Protein AF-A0A920MX08-F1 (afdb_monomer_lite)

Radius of gyration: 14.58 Å; chains: 1; bounding box: 38×17×41 Å

Sequence (100 aa):
MGDPTGRNHAAFPFLSQSTGQFYVVGGDEIFPWGVMATQGKPSNPRGGFHFLNFTDPDNPKEDAIYQVPEAALIIYGYRRHTYCWLLSRGLRIVIFPGNY

Foldseek 3Di:
DDDPVPAFQDWDWFQAPVVRWIWIKTKGKAQPPDDCVVVVDDTQIKIKIWTWTCSPVVDIDTPDMGIGSFGWHDWDDDAQFIFTAGPPPGGDGDGDGGHD

Secondary structure (DSSP, 8-state):
---TTS-EEEEEEEE-TTT--EEEEEEEEE-TT--GGGGTS----EEEEEEEE-SSTTS-EEEEEEEESS-EEEEEEETTEEEEEETTTEEE--------

Structure (mmCIF, N/CA/C/O backbone):
data_AF-A0A920MX08-F1
#
_entry.id   AF-A0A920MX08-F1
#
loop_
_atom_site.group_PDB
_atom_site.id
_atom_site.type_symbol
_atom_site.label_atom_id
_atom_site.label_alt_id
_atom_site.label_comp_id
_atom_site.label_asym_id
_atom_site.label_entity_id
_atom_site.label_seq_id
_atom_site.pdbx_PDB_ins_code
_atom_site.Cartn_x
_atom_site.Cartn_y
_atom_site.Cartn_z
_atom_site.occupancy
_atom_site.B_iso_or_equiv
_atom_site.auth_seq_id
_atom_site.auth_comp_id
_atom_site.auth_asym_id
_atom_site.auth_atom_id
_atom_site.pdbx_PDB_model_num
ATOM 1 N N . MET A 1 1 ? -13.102 -3.578 -3.183 1.00 58.19 1 MET A N 1
ATOM 2 C CA . MET A 1 1 ? -12.182 -2.625 -3.842 1.00 58.19 1 MET A CA 1
ATOM 3 C C . MET A 1 1 ? -10.835 -3.304 -4.023 1.00 58.19 1 MET A C 1
ATOM 5 O O . MET A 1 1 ? -10.386 -3.955 -3.089 1.00 58.19 1 MET A O 1
ATOM 9 N N . GLY A 1 2 ? -10.261 -3.246 -5.225 1.00 64.00 2 GLY A N 1
ATOM 10 C CA . GLY A 1 2 ? -8.886 -3.682 -5.491 1.00 64.00 2 GLY A CA 1
ATOM 11 C C . GLY A 1 2 ? -7.938 -2.484 -5.468 1.00 64.00 2 GLY A C 1
ATOM 12 O O . GLY A 1 2 ? -8.401 -1.347 -5.405 1.00 64.00 2 GLY A O 1
ATOM 13 N N . ASP A 1 3 ? -6.633 -2.735 -5.528 1.00 66.50 3 ASP A N 1
ATOM 14 C CA . ASP A 1 3 ? -5.647 -1.684 -5.794 1.00 66.50 3 ASP A CA 1
ATOM 15 C C . ASP A 1 3 ? -6.056 -0.889 -7.061 1.00 66.50 3 ASP A C 1
ATOM 17 O O . ASP A 1 3 ? -6.210 -1.508 -8.121 1.00 66.50 3 ASP A O 1
ATOM 21 N N . PRO A 1 4 ? -6.236 0.449 -6.977 1.00 69.56 4 PRO A N 1
ATOM 22 C CA . PRO A 1 4 ? -6.676 1.276 -8.105 1.00 69.56 4 PRO A CA 1
ATOM 23 C C . PRO A 1 4 ? -5.756 1.229 -9.333 1.00 69.56 4 PRO A C 1
ATOM 25 O O . PRO A 1 4 ? -6.195 1.490 -10.452 1.00 69.56 4 PRO A O 1
ATOM 28 N N . THR A 1 5 ? -4.479 0.913 -9.135 1.00 72.62 5 THR A N 1
ATOM 29 C CA . THR A 1 5 ? -3.454 0.849 -10.180 1.00 72.62 5 THR A CA 1
ATOM 30 C C . THR A 1 5 ? -3.249 -0.558 -10.744 1.00 72.62 5 THR A C 1
ATOM 32 O O . THR A 1 5 ? -2.740 -0.686 -11.860 1.00 72.62 5 THR A O 1
ATOM 35 N N . GLY A 1 6 ? -3.672 -1.596 -10.013 1.00 74.75 6 GLY A N 1
ATOM 36 C CA . GLY A 1 6 ? -3.557 -3.012 -10.382 1.00 74.75 6 GLY A CA 1
ATOM 37 C C . GLY A 1 6 ? -2.124 -3.563 -10.409 1.00 74.75 6 GLY A C 1
ATOM 38 O O . GLY A 1 6 ? -1.854 -4.522 -11.129 1.00 74.75 6 GLY A O 1
ATOM 39 N N . ARG A 1 7 ? -1.199 -2.937 -9.686 1.00 74.94 7 ARG A N 1
ATOM 40 C CA . ARG A 1 7 ? 0.251 -3.187 -9.688 1.00 74.94 7 ARG A CA 1
ATOM 41 C C . ARG A 1 7 ? 0.809 -3.517 -8.299 1.00 74.94 7 ARG A C 1
ATOM 43 O O . ARG A 1 7 ? 2.017 -3.630 -8.113 1.00 74.94 7 ARG A O 1
ATOM 50 N N . ASN A 1 8 ? -0.074 -3.705 -7.326 1.00 74.06 8 ASN A N 1
ATOM 51 C CA . ASN A 1 8 ? 0.277 -4.034 -5.960 1.00 74.06 8 ASN A CA 1
ATOM 52 C C . ASN A 1 8 ? 0.965 -5.408 -5.864 1.00 74.06 8 ASN A C 1
ATOM 54 O O . ASN A 1 8 ? 0.422 -6.425 -6.299 1.00 74.06 8 ASN A O 1
ATOM 58 N N . HIS A 1 9 ? 2.146 -5.434 -5.248 1.00 70.69 9 HIS A N 1
ATOM 59 C CA . HIS A 1 9 ? 2.925 -6.643 -4.973 1.00 70.69 9 HIS A CA 1
ATOM 60 C C . HIS A 1 9 ? 2.727 -7.206 -3.558 1.00 70.69 9 HIS A C 1
ATOM 62 O O . HIS A 1 9 ? 2.939 -8.399 -3.342 1.00 70.69 9 HIS A O 1
ATOM 68 N N . ALA A 1 10 ? 2.344 -6.380 -2.583 1.00 73.81 10 ALA A N 1
ATOM 69 C CA . ALA A 1 10 ? 2.132 -6.796 -1.201 1.00 73.81 10 ALA A CA 1
ATOM 70 C C . ALA A 1 10 ? 1.188 -5.840 -0.465 1.00 73.81 10 ALA A C 1
ATOM 72 O O . ALA A 1 10 ? 1.320 -4.622 -0.562 1.00 73.81 10 ALA A O 1
ATOM 73 N N . ALA A 1 11 ? 0.289 -6.390 0.351 1.00 79.94 11 ALA A N 1
ATOM 74 C CA . ALA A 1 11 ? -0.601 -5.609 1.200 1.00 79.94 11 ALA A CA 1
ATOM 75 C C . ALA A 1 11 ? -0.493 -6.040 2.665 1.00 79.94 11 ALA A C 1
ATOM 77 O O . ALA A 1 11 ? -0.298 -7.221 2.954 1.00 79.94 11 ALA A O 1
ATOM 78 N N . PHE A 1 12 ? -0.654 -5.097 3.592 1.00 80.81 12 PHE A N 1
ATOM 79 C CA . PHE A 1 12 ? -0.674 -5.382 5.027 1.00 80.81 12 PHE A CA 1
ATOM 80 C C . PHE A 1 12 ? -1.743 -4.552 5.755 1.00 80.81 12 PHE A C 1
ATOM 82 O O . PHE A 1 12 ? -2.017 -3.414 5.364 1.00 80.81 12 PHE A O 1
ATOM 89 N N . PRO A 1 13 ? -2.362 -5.105 6.813 1.00 83.62 13 PRO A N 1
ATOM 90 C CA . PRO A 1 13 ? -3.322 -4.375 7.631 1.00 83.62 13 PRO A CA 1
ATOM 91 C C . PRO A 1 13 ? -2.623 -3.366 8.557 1.00 83.62 13 PRO A C 1
ATOM 93 O O . PRO A 1 13 ? -1.556 -3.643 9.110 1.00 83.62 13 PRO A O 1
ATOM 96 N N . PHE A 1 14 ? -3.256 -2.213 8.772 1.00 81.06 14 PHE A N 1
ATOM 97 C CA . PHE A 1 14 ? -2.784 -1.136 9.642 1.00 81.06 14 PHE A CA 1
ATOM 98 C C . PHE A 1 14 ? -3.957 -0.463 10.367 1.00 81.06 14 PHE A C 1
ATOM 100 O O . PHE A 1 14 ? -4.860 0.064 9.730 1.00 81.06 14 PHE A O 1
ATOM 107 N N . LEU A 1 15 ? -3.938 -0.426 11.701 1.00 82.94 15 LEU A N 1
ATOM 108 C CA . LEU A 1 15 ? -4.905 0.330 12.504 1.00 82.94 15 LEU A CA 1
ATOM 109 C C . LEU A 1 15 ? -4.257 1.627 13.013 1.00 82.94 15 LEU A C 1
ATOM 111 O O . LEU A 1 15 ? -3.294 1.594 13.786 1.00 82.94 15 LEU A O 1
ATOM 115 N N . SER A 1 16 ? -4.792 2.774 12.592 1.00 80.06 16 SER A N 1
ATOM 116 C CA . SER A 1 16 ? -4.348 4.096 13.037 1.00 80.06 16 SER A CA 1
ATOM 117 C C . SER A 1 16 ? -4.852 4.378 14.452 1.00 80.06 16 SER A C 1
ATOM 119 O O . SER A 1 16 ? -6.051 4.506 14.670 1.00 80.06 16 SER A O 1
ATOM 121 N N . GLN A 1 17 ? -3.953 4.541 15.425 1.00 74.94 17 GLN A N 1
ATOM 122 C CA . GLN A 1 17 ? -4.360 4.788 16.818 1.00 74.94 17 GLN A CA 1
ATOM 123 C C . GLN A 1 17 ? -4.885 6.207 17.063 1.00 74.94 17 GLN A C 1
ATOM 125 O O . GLN A 1 17 ? -5.755 6.402 17.904 1.00 74.94 17 GLN A O 1
ATOM 130 N N . SER A 1 18 ? -4.369 7.203 16.340 1.00 79.50 18 SER A N 1
ATOM 131 C CA . SER A 1 18 ? -4.792 8.598 16.510 1.00 79.50 18 SER A CA 1
ATOM 132 C C . SER A 1 18 ? -6.194 8.860 15.968 1.00 79.50 18 SER A C 1
ATOM 134 O O . SER A 1 18 ? -6.847 9.800 16.410 1.00 79.50 18 SER A O 1
ATOM 136 N N . THR A 1 19 ? -6.645 8.045 15.009 1.00 84.44 19 THR A N 1
ATOM 137 C CA . THR A 1 19 ? -7.930 8.239 14.324 1.00 84.44 19 THR A CA 1
ATOM 138 C C . THR A 1 19 ? -8.899 7.066 14.471 1.00 84.44 19 THR A C 1
ATOM 140 O O . THR A 1 19 ? -10.069 7.216 14.145 1.00 84.44 19 THR A O 1
ATOM 143 N N . GLY A 1 20 ? -8.438 5.902 14.939 1.00 86.25 20 GLY A N 1
ATOM 144 C CA . GLY A 1 20 ? -9.225 4.666 15.007 1.00 86.25 20 GLY A CA 1
ATOM 145 C C . GLY A 1 20 ? -9.488 4.004 13.650 1.00 86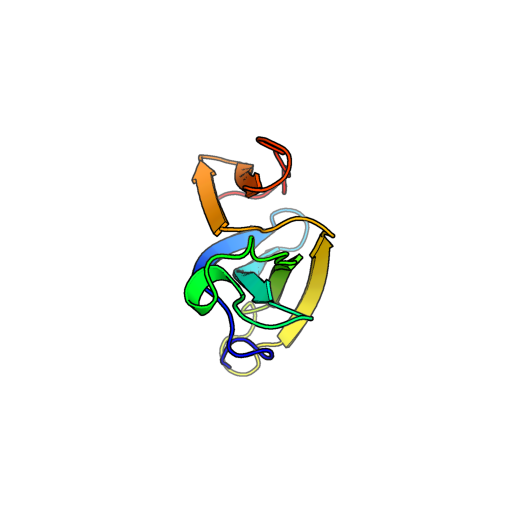.25 20 GLY A C 1
ATOM 146 O O . GLY A 1 20 ? -10.201 3.008 13.590 1.00 86.25 20 GLY A O 1
ATOM 147 N N . GLN A 1 21 ? -8.934 4.543 12.561 1.00 89.19 21 GLN A N 1
ATOM 148 C CA . GLN A 1 21 ? -9.222 4.078 11.208 1.00 89.19 21 GLN A CA 1
ATOM 149 C C . GLN A 1 21 ? -8.406 2.837 10.846 1.00 89.19 21 GLN A C 1
ATOM 151 O O . GLN A 1 21 ? -7.196 2.780 11.088 1.00 89.19 21 GLN A O 1
ATOM 156 N N . PHE A 1 22 ? -9.071 1.857 10.240 1.00 89.88 22 PHE A N 1
ATOM 157 C CA . PHE A 1 22 ? -8.442 0.652 9.721 1.00 89.88 22 PHE A CA 1
ATOM 158 C C . PHE A 1 22 ? -8.061 0.847 8.256 1.00 89.88 22 PHE A C 1
ATOM 160 O O . PHE A 1 22 ? -8.860 1.323 7.454 1.00 89.88 22 PHE A O 1
ATOM 167 N N . TYR A 1 23 ? -6.843 0.456 7.907 1.00 88.56 23 TYR A N 1
ATOM 168 C CA . TYR A 1 23 ? -6.285 0.565 6.573 1.00 88.56 23 TYR A CA 1
ATOM 169 C C . TYR A 1 23 ? -5.733 -0.773 6.093 1.00 88.56 23 TYR A C 1
ATOM 171 O O . TYR A 1 23 ? -5.184 -1.561 6.863 1.00 88.56 23 TYR A O 1
ATOM 179 N N . VAL A 1 24 ? -5.801 -0.978 4.785 1.00 87.62 24 VAL A N 1
ATOM 180 C CA . VAL A 1 24 ? -4.975 -1.932 4.055 1.00 87.62 24 VAL A CA 1
ATOM 181 C C . VAL A 1 24 ? -3.979 -1.113 3.251 1.00 87.62 24 VAL A C 1
ATOM 183 O O . VAL A 1 24 ? -4.365 -0.331 2.383 1.00 87.62 24 VAL A O 1
ATOM 186 N N . VAL A 1 25 ? -2.696 -1.266 3.554 1.00 84.06 25 VAL A N 1
ATOM 187 C CA . VAL A 1 25 ? -1.642 -0.526 2.864 1.00 84.06 25 VAL A CA 1
ATOM 188 C C . VAL A 1 25 ? -1.019 -1.427 1.808 1.00 84.06 25 VAL A C 1
ATOM 190 O O . VAL A 1 25 ? -0.505 -2.496 2.134 1.00 84.06 25 VAL A O 1
ATOM 193 N N . GLY A 1 26 ? -1.103 -1.012 0.545 1.00 82.62 26 GLY A N 1
ATOM 194 C CA . GLY A 1 26 ? -0.601 -1.755 -0.612 1.00 82.62 26 GLY A CA 1
ATOM 195 C C . GLY A 1 26 ? 0.686 -1.159 -1.172 1.00 82.62 26 GLY A C 1
ATOM 196 O O . GLY A 1 26 ? 0.771 0.057 -1.302 1.00 82.62 26 GLY A O 1
ATOM 197 N N . GLY A 1 27 ? 1.671 -1.990 -1.507 1.00 79.69 27 GLY A N 1
ATOM 198 C CA . GLY A 1 27 ? 2.909 -1.579 -2.173 1.00 79.69 27 GLY A CA 1
ATOM 199 C C . GLY A 1 27 ? 2.808 -1.701 -3.685 1.00 79.69 27 GLY A C 1
ATOM 200 O O . GLY A 1 27 ? 2.681 -2.814 -4.183 1.00 79.69 27 GLY A O 1
ATOM 201 N N . ASP A 1 28 ? 2.899 -0.579 -4.391 1.00 79.56 28 ASP A N 1
ATOM 202 C CA . ASP A 1 28 ? 2.882 -0.478 -5.854 1.00 79.56 28 ASP A CA 1
ATOM 203 C C . ASP A 1 28 ? 4.314 -0.399 -6.415 1.00 79.56 28 ASP A C 1
ATOM 205 O O . ASP A 1 28 ? 5.190 0.250 -5.830 1.00 79.56 28 ASP A O 1
ATOM 209 N N . GLU A 1 29 ? 4.543 -1.043 -7.560 1.00 79.94 29 GLU A N 1
ATOM 210 C CA . GLU A 1 29 ? 5.736 -0.890 -8.386 1.00 79.94 29 GLU A CA 1
ATOM 211 C C . GLU A 1 29 ? 5.344 -0.658 -9.855 1.00 79.94 29 GLU A C 1
ATOM 213 O O . GLU A 1 29 ? 4.813 -1.526 -10.551 1.00 79.94 29 GLU A O 1
ATOM 218 N N . ILE A 1 30 ? 5.672 0.528 -10.364 1.00 81.69 30 ILE A N 1
ATOM 219 C CA . ILE A 1 30 ? 5.426 0.921 -11.748 1.00 81.69 30 ILE A CA 1
ATOM 220 C C . ILE A 1 30 ? 6.732 0.952 -12.545 1.00 81.69 30 ILE A C 1
ATOM 222 O O . ILE A 1 30 ? 7.790 1.336 -12.046 1.00 81.69 30 ILE A O 1
ATOM 226 N N . PHE A 1 31 ? 6.648 0.618 -13.832 1.00 84.44 31 PHE A N 1
ATOM 227 C CA . PHE A 1 31 ? 7.762 0.680 -14.781 1.00 84.44 31 PHE A CA 1
ATOM 228 C C . PHE A 1 31 ? 7.440 1.713 -15.868 1.00 84.44 31 PHE A C 1
ATOM 230 O O . PH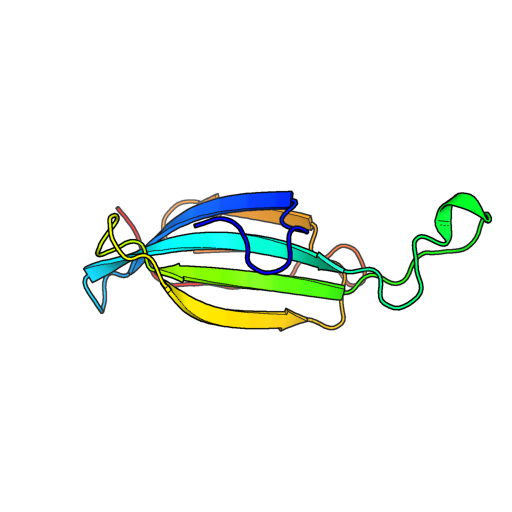E A 1 31 ? 6.959 1.335 -16.937 1.00 84.44 31 PHE A O 1
ATOM 237 N N . PRO A 1 32 ? 7.696 3.018 -15.639 1.00 83.38 32 PRO A N 1
ATOM 238 C CA . PRO A 1 32 ? 7.280 4.077 -16.565 1.00 83.38 32 PRO A CA 1
ATOM 239 C C . PRO A 1 32 ? 7.890 3.938 -17.964 1.00 83.38 32 PRO A C 1
ATOM 241 O O . PRO A 1 32 ? 7.340 4.437 -18.939 1.00 83.38 32 PRO A O 1
ATOM 244 N N . TRP A 1 33 ? 9.028 3.247 -18.055 1.00 85.81 33 TRP A N 1
ATOM 245 C CA . TRP A 1 33 ? 9.758 2.987 -19.296 1.00 85.81 33 TRP A CA 1
ATOM 246 C C . TRP A 1 33 ? 9.721 1.513 -19.716 1.00 85.81 33 TRP A C 1
ATOM 248 O O . TRP A 1 33 ? 10.516 1.090 -20.549 1.00 85.81 33 TRP A O 1
ATOM 258 N N . GLY A 1 34 ? 8.815 0.727 -19.133 1.00 84.62 34 GLY A N 1
ATOM 259 C CA . GLY A 1 34 ? 8.703 -0.703 -19.384 1.00 84.62 34 GLY A CA 1
ATOM 260 C C . GLY A 1 34 ? 9.761 -1.552 -18.674 1.00 84.62 34 GLY A C 1
ATOM 261 O O . GLY A 1 34 ? 10.718 -1.064 -18.062 1.00 84.62 34 GLY A O 1
ATOM 262 N N . VAL A 1 35 ? 9.556 -2.868 -18.738 1.00 84.56 35 VAL A N 1
ATOM 263 C CA . VAL A 1 35 ? 10.465 -3.865 -18.163 1.00 84.56 35 VAL A CA 1
ATOM 264 C C . VAL A 1 35 ? 11.604 -4.125 -19.149 1.00 84.56 35 VAL A C 1
ATOM 266 O O . VAL A 1 35 ? 11.506 -4.962 -20.046 1.00 84.56 35 VAL A O 1
ATOM 269 N N . MET A 1 36 ? 12.707 -3.403 -18.963 1.00 83.94 36 MET A N 1
ATOM 270 C CA . MET A 1 36 ? 13.876 -3.445 -19.850 1.00 83.94 36 MET A CA 1
ATOM 271 C C . MET A 1 36 ? 14.788 -4.656 -19.598 1.00 83.94 36 MET A C 1
ATOM 273 O O . MET A 1 36 ? 15.638 -4.970 -20.433 1.00 83.94 36 MET A O 1
ATOM 277 N N . ALA A 1 37 ? 14.572 -5.379 -18.491 1.00 78.38 37 ALA A N 1
ATOM 278 C CA . ALA A 1 37 ? 15.308 -6.598 -18.150 1.00 78.38 37 ALA A CA 1
ATOM 279 C C . ALA A 1 37 ? 15.219 -7.674 -19.251 1.00 78.38 37 ALA A C 1
ATOM 281 O O . ALA A 1 37 ? 16.198 -8.363 -19.522 1.00 78.38 37 ALA A O 1
ATOM 282 N N . THR A 1 38 ? 14.082 -7.757 -19.952 1.00 81.81 38 THR A N 1
ATOM 283 C CA . THR A 1 38 ? 13.879 -8.663 -21.103 1.00 81.81 38 THR A CA 1
ATOM 284 C C . THR A 1 38 ? 14.756 -8.317 -22.312 1.00 81.81 38 THR A C 1
ATOM 286 O O . THR A 1 38 ? 14.967 -9.150 -23.187 1.00 81.81 38 THR A O 1
ATOM 289 N N . GLN A 1 39 ? 15.301 -7.101 -22.347 1.00 85.44 39 GLN A N 1
ATOM 290 C CA . GLN A 1 39 ? 16.185 -6.587 -23.391 1.00 85.44 39 GLN A CA 1
ATOM 291 C C . GLN A 1 39 ? 17.652 -6.522 -22.931 1.00 85.44 39 GLN A C 1
ATOM 293 O O . GLN A 1 39 ? 18.460 -5.831 -23.552 1.00 85.44 39 GLN A O 1
ATOM 298 N N . GLY A 1 40 ? 17.998 -7.177 -21.814 1.00 85.00 40 GLY A N 1
ATOM 299 C CA . GLY A 1 40 ? 19.349 -7.154 -21.244 1.00 85.00 40 GLY A CA 1
ATOM 300 C C . GLY A 1 40 ? 19.772 -5.788 -20.694 1.00 85.00 40 GLY A C 1
ATOM 301 O O . GLY A 1 40 ? 20.964 -5.526 -20.545 1.00 85.00 40 GLY A O 1
ATOM 302 N N . LYS A 1 41 ? 18.815 -4.897 -20.412 1.00 84.88 41 LYS A N 1
ATOM 303 C CA . LYS A 1 41 ? 19.060 -3.546 -19.896 1.00 84.88 41 LYS A CA 1
ATOM 304 C C . LYS A 1 41 ? 18.483 -3.400 -18.484 1.00 84.88 41 LYS A C 1
ATOM 306 O O . LYS A 1 41 ? 17.460 -4.016 -18.185 1.00 84.88 41 LYS A O 1
ATOM 311 N N . PRO A 1 42 ? 19.079 -2.570 -17.610 1.00 77.94 42 PRO A N 1
ATOM 312 C CA . PRO A 1 42 ? 18.494 -2.290 -16.305 1.00 77.94 42 PRO A CA 1
ATOM 313 C C . PRO A 1 42 ? 17.100 -1.667 -16.439 1.00 77.94 42 PRO A C 1
ATOM 315 O O . PRO A 1 42 ? 16.916 -0.690 -17.168 1.00 77.94 42 PRO A O 1
ATOM 318 N N . SER A 1 43 ? 16.125 -2.212 -15.713 1.00 81.31 43 SER A N 1
ATOM 319 C CA . SER A 1 43 ? 14.837 -1.545 -15.503 1.00 81.31 43 SER A CA 1
ATOM 320 C C . SER A 1 43 ? 15.004 -0.356 -14.546 1.00 81.31 43 SER A C 1
ATOM 322 O O . SER A 1 43 ? 15.910 -0.342 -13.714 1.00 81.31 43 SER A O 1
ATOM 324 N N . ASN A 1 44 ? 14.113 0.636 -14.638 1.00 82.75 44 ASN A N 1
ATOM 325 C CA . ASN A 1 44 ? 14.107 1.822 -13.771 1.00 82.75 44 ASN A CA 1
ATOM 326 C C . ASN A 1 44 ? 12.713 2.007 -13.135 1.00 82.75 44 ASN A C 1
ATOM 328 O O . ASN A 1 44 ? 11.945 2.847 -13.611 1.00 82.75 44 ASN A O 1
ATOM 332 N N . PRO A 1 45 ? 12.347 1.196 -12.123 1.00 84.25 45 PRO A N 1
ATOM 333 C CA . PRO A 1 45 ? 11.007 1.205 -11.544 1.00 84.25 45 PRO A CA 1
ATOM 334 C C . PRO A 1 45 ? 10.795 2.398 -10.610 1.00 84.25 45 PRO A C 1
ATOM 336 O O . PRO A 1 45 ? 11.746 3.020 -10.127 1.00 84.25 45 PRO A O 1
ATOM 339 N N . ARG A 1 46 ? 9.532 2.704 -10.333 1.00 83.69 46 ARG A N 1
ATOM 340 C CA . ARG A 1 46 ? 9.089 3.650 -9.306 1.00 83.69 46 ARG A CA 1
ATOM 341 C C . ARG A 1 46 ? 8.154 2.911 -8.365 1.00 83.69 46 ARG A C 1
ATOM 343 O O . ARG A 1 46 ? 7.378 2.081 -8.815 1.00 83.69 46 ARG A O 1
ATOM 350 N N . GLY A 1 47 ? 8.250 3.201 -7.083 1.00 82.25 47 GLY A N 1
ATOM 351 C CA . GLY A 1 47 ? 7.483 2.546 -6.041 1.00 82.25 47 GLY A CA 1
ATOM 352 C C . GLY A 1 47 ? 6.479 3.494 -5.411 1.00 82.25 47 GLY A C 1
ATOM 353 O O . GLY A 1 47 ? 6.628 4.717 -5.475 1.00 82.25 47 GLY A O 1
ATOM 354 N N . GLY A 1 48 ? 5.479 2.939 -4.744 1.00 81.25 48 GLY A N 1
ATOM 355 C CA . GLY A 1 48 ? 4.581 3.728 -3.919 1.00 81.25 48 GLY A CA 1
ATOM 356 C C . GLY A 1 48 ? 3.790 2.903 -2.918 1.00 81.25 48 GLY A C 1
ATOM 357 O O . GLY A 1 48 ? 3.815 1.676 -2.950 1.00 81.25 48 GLY A O 1
ATOM 358 N N . PHE A 1 49 ? 3.092 3.590 -2.016 1.00 82.25 49 PHE A N 1
ATOM 359 C CA . PHE A 1 49 ? 2.139 2.985 -1.093 1.00 82.25 49 PHE A CA 1
ATOM 360 C C . PHE A 1 49 ? 0.763 3.592 -1.266 1.00 82.25 49 PHE A C 1
ATOM 362 O O . PHE A 1 49 ? 0.620 4.813 -1.248 1.00 82.25 49 PHE A O 1
ATOM 369 N N . HIS A 1 50 ? -0.230 2.723 -1.343 1.00 86.62 50 HIS A N 1
ATOM 370 C CA . HIS A 1 50 ? -1.642 3.061 -1.346 1.00 86.62 50 HIS A CA 1
ATOM 371 C C . HIS A 1 50 ? -2.198 2.859 0.058 1.00 86.62 50 HIS A C 1
ATOM 373 O O . HIS A 1 50 ? -2.055 1.774 0.619 1.00 86.62 50 HIS A O 1
ATOM 379 N N . PHE A 1 51 ? -2.831 3.882 0.627 1.00 87.62 51 PHE A N 1
ATOM 380 C CA . PHE A 1 51 ? -3.491 3.812 1.929 1.00 87.62 51 PHE A CA 1
ATOM 381 C C . PHE A 1 51 ? -4.990 3.672 1.715 1.00 87.62 51 PHE A C 1
ATOM 383 O O . PHE A 1 51 ? -5.722 4.659 1.609 1.00 87.62 51 PHE A O 1
ATOM 390 N N . LEU A 1 52 ? -5.443 2.423 1.650 1.00 90.12 52 LEU A N 1
ATOM 391 C CA . LEU A 1 52 ? -6.851 2.107 1.479 1.00 90.12 52 LEU A CA 1
ATOM 392 C C . LEU A 1 52 ? -7.506 2.052 2.855 1.00 90.12 52 LEU A C 1
ATOM 394 O O . LEU A 1 52 ? -7.178 1.190 3.660 1.00 90.12 52 LEU A O 1
ATOM 398 N N . ASN A 1 53 ? -8.403 2.981 3.142 1.00 91.69 53 ASN A N 1
ATOM 399 C CA . ASN A 1 53 ? -9.216 3.012 4.343 1.00 91.69 53 ASN A CA 1
ATOM 400 C C . ASN A 1 53 ? -10.357 1.999 4.227 1.00 91.69 53 ASN A C 1
ATOM 402 O O . ASN A 1 53 ? -11.206 2.097 3.342 1.00 91.69 53 ASN A O 1
ATOM 406 N N . PHE A 1 54 ? -10.360 1.046 5.148 1.00 93.06 54 PHE A N 1
ATOM 407 C CA . PHE A 1 54 ? -11.321 -0.044 5.289 1.00 93.06 54 PHE A CA 1
ATOM 408 C C . PHE A 1 54 ? -12.084 0.044 6.619 1.00 93.06 54 PHE A C 1
ATOM 410 O O . PHE A 1 54 ? -12.589 -0.958 7.117 1.00 93.06 54 PHE A O 1
ATOM 417 N N . THR A 1 55 ? -12.162 1.234 7.221 1.00 92.06 55 THR A N 1
ATOM 418 C CA . THR A 1 55 ? -12.954 1.451 8.445 1.00 92.06 55 THR A CA 1
ATOM 419 C C . THR A 1 55 ? -14.435 1.142 8.214 1.00 92.06 55 THR A C 1
ATOM 421 O O . THR A 1 55 ? -15.088 0.599 9.099 1.00 92.06 55 THR A O 1
ATOM 424 N N . ASP A 1 56 ? -14.938 1.444 7.015 1.00 94.06 56 ASP A N 1
ATOM 425 C CA . ASP A 1 56 ? -16.209 0.948 6.487 1.00 94.06 56 ASP A CA 1
ATOM 426 C C . ASP A 1 56 ? -15.902 -0.076 5.373 1.00 94.06 56 ASP A C 1
ATOM 428 O O . ASP A 1 56 ? -15.512 0.321 4.270 1.00 94.06 56 ASP A O 1
ATOM 432 N N . PRO A 1 57 ? -16.003 -1.392 5.645 1.00 89.06 57 PRO A N 1
ATOM 433 C CA . PRO A 1 57 ? -15.684 -2.429 4.665 1.00 89.06 57 PRO A CA 1
ATOM 434 C C . PRO A 1 57 ? -16.626 -2.466 3.458 1.00 89.06 57 PRO A C 1
ATOM 436 O O . PRO A 1 57 ? -16.223 -2.976 2.409 1.00 89.06 57 PRO A O 1
ATOM 439 N N . ASP A 1 58 ? -17.849 -1.942 3.592 1.00 94.12 58 ASP A N 1
ATOM 440 C CA . ASP A 1 58 ? -18.831 -1.888 2.505 1.00 94.12 58 ASP A CA 1
ATOM 441 C C . ASP A 1 58 ? -18.541 -0.717 1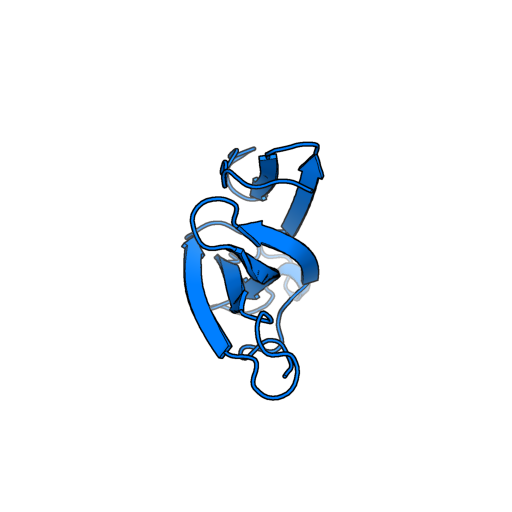.552 1.00 94.12 58 ASP 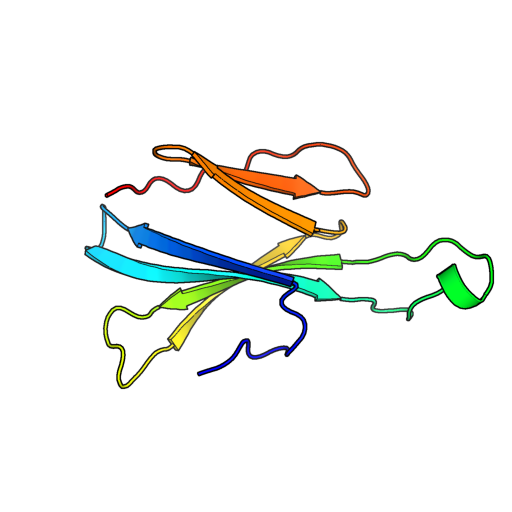A C 1
ATOM 443 O O . ASP A 1 58 ? -18.880 -0.773 0.367 1.00 94.12 58 ASP A O 1
ATOM 447 N N . ASN A 1 59 ? -17.846 0.316 2.042 1.00 92.88 59 ASN A N 1
ATOM 448 C CA . ASN A 1 59 ? -17.439 1.486 1.267 1.00 92.88 59 ASN A CA 1
ATOM 449 C C . ASN A 1 59 ? -15.966 1.888 1.511 1.00 92.88 59 ASN A C 1
ATOM 451 O O . ASN A 1 59 ? -15.683 2.970 2.040 1.00 92.88 59 ASN A O 1
ATOM 455 N N . PRO A 1 60 ? -15.000 1.038 1.117 1.00 91.19 60 PRO A N 1
ATOM 456 C CA . PRO A 1 60 ? -13.587 1.357 1.251 1.00 91.19 60 PRO A CA 1
ATOM 457 C C . PRO A 1 60 ? -13.185 2.500 0.311 1.00 91.19 60 PRO A C 1
ATOM 459 O O . PRO A 1 60 ? -13.713 2.639 -0.795 1.00 91.19 60 PRO A O 1
ATOM 462 N N . LYS A 1 61 ? -12.205 3.301 0.735 1.00 93.00 61 LYS A N 1
ATOM 463 C CA . LYS A 1 61 ? -11.713 4.468 -0.016 1.00 93.00 61 LYS A CA 1
ATOM 464 C C . LYS A 1 61 ? -10.200 4.593 0.068 1.00 93.00 61 LYS A C 1
ATOM 466 O O . LYS A 1 61 ? -9.599 4.199 1.058 1.00 93.00 61 LYS A O 1
ATOM 471 N N . GLU A 1 62 ? -9.572 5.180 -0.939 1.00 90.88 62 GLU A N 1
ATOM 472 C CA . GLU A 1 62 ? -8.156 5.533 -0.869 1.00 90.88 62 GLU A CA 1
ATOM 473 C C . GLU A 1 62 ? -7.997 6.933 -0.276 1.00 90.88 62 GLU A C 1
ATOM 475 O O . GLU A 1 62 ? -8.458 7.911 -0.861 1.00 90.88 62 GLU A O 1
ATOM 480 N N . ASP A 1 63 ? -7.362 7.029 0.892 1.00 90.94 63 ASP A N 1
ATOM 481 C CA . ASP A 1 63 ? -7.160 8.316 1.569 1.00 90.94 63 ASP A CA 1
ATOM 482 C C . ASP A 1 63 ? -5.839 8.984 1.163 1.00 90.94 63 ASP A C 1
ATOM 484 O O . ASP A 1 63 ? -5.719 10.208 1.236 1.00 90.94 63 ASP A O 1
ATOM 488 N N . ALA A 1 64 ? -4.826 8.202 0.774 1.00 87.62 64 ALA A N 1
ATOM 489 C CA . ALA A 1 64 ? -3.516 8.731 0.413 1.00 87.62 64 ALA A CA 1
ATOM 490 C C . ALA A 1 64 ? -2.720 7.780 -0.486 1.00 87.62 64 ALA A C 1
ATOM 492 O O . ALA A 1 64 ? -2.854 6.558 -0.405 1.00 87.62 64 ALA A O 1
ATOM 493 N N . ILE A 1 65 ? -1.809 8.369 -1.265 1.00 85.69 65 ILE A N 1
ATOM 494 C CA . ILE A 1 65 ? -0.757 7.661 -1.992 1.00 85.69 65 ILE A CA 1
ATOM 495 C C . ILE A 1 65 ? 0.586 8.306 -1.639 1.00 85.69 65 ILE A C 1
ATOM 497 O O . ILE A 1 65 ? 0.731 9.528 -1.699 1.00 85.69 65 ILE A O 1
ATOM 501 N N . TYR A 1 66 ? 1.584 7.495 -1.295 1.00 80.81 66 TYR A N 1
ATOM 502 C CA . TYR A 1 66 ? 2.968 7.934 -1.127 1.00 80.81 66 TYR A CA 1
ATOM 503 C C . TYR A 1 66 ? 3.824 7.377 -2.257 1.00 80.81 66 TYR A C 1
ATOM 505 O O . TYR A 1 66 ? 4.056 6.177 -2.296 1.00 80.81 66 TYR A O 1
ATOM 513 N N . GLN A 1 67 ? 4.305 8.222 -3.167 1.00 82.88 67 GLN A N 1
ATOM 514 C CA . GLN A 1 67 ? 5.129 7.793 -4.301 1.00 82.88 67 GLN A CA 1
ATOM 515 C C . GLN A 1 67 ? 6.598 8.138 -4.081 1.00 82.88 67 GLN A C 1
ATOM 517 O O . GLN A 1 67 ? 6.932 9.219 -3.592 1.00 82.88 67 GLN A O 1
ATOM 522 N N . VAL A 1 68 ? 7.480 7.236 -4.500 1.00 76.38 68 VAL A N 1
ATOM 523 C CA . VAL A 1 68 ? 8.928 7.418 -4.448 1.00 76.38 68 VAL A CA 1
ATOM 524 C C . VAL A 1 68 ? 9.559 7.235 -5.829 1.00 76.38 68 VAL A C 1
ATOM 526 O O . VAL A 1 68 ? 9.116 6.402 -6.626 1.00 76.38 68 VAL A O 1
ATOM 529 N N . PRO A 1 69 ? 10.622 7.999 -6.146 1.00 78.12 69 PRO A N 1
ATOM 530 C CA . PRO A 1 69 ? 11.350 7.830 -7.393 1.00 78.12 69 PRO A CA 1
ATOM 531 C C . PRO A 1 69 ? 12.171 6.530 -7.449 1.00 78.12 69 PRO A C 1
ATOM 533 O O . PRO A 1 69 ? 12.785 6.245 -8.471 1.00 78.12 69 PRO A O 1
ATOM 536 N N . GLU A 1 70 ? 12.231 5.752 -6.373 1.00 75.56 70 GLU A N 1
ATOM 537 C CA . GLU A 1 70 ? 12.915 4.463 -6.291 1.00 75.56 70 GLU A CA 1
ATOM 538 C C . GLU A 1 70 ? 11.960 3.279 -6.436 1.00 75.56 70 GLU A C 1
ATOM 540 O O . GLU A 1 70 ? 10.780 3.400 -6.145 1.00 75.56 70 GLU A O 1
ATOM 545 N N . ALA A 1 71 ? 12.474 2.110 -6.816 1.00 72.94 71 ALA A N 1
ATOM 546 C CA . ALA A 1 71 ? 11.714 0.863 -6.761 1.00 72.94 71 ALA A CA 1
ATOM 547 C C . ALA A 1 71 ? 11.371 0.493 -5.305 1.00 72.94 71 ALA A C 1
ATOM 549 O O . ALA A 1 71 ? 12.266 0.504 -4.454 1.00 72.94 71 ALA A O 1
ATOM 550 N N . ALA A 1 72 ? 10.119 0.127 -5.026 1.00 63.97 72 ALA A N 1
ATOM 551 C CA . ALA A 1 72 ? 9.671 -0.395 -3.733 1.00 63.97 72 ALA A CA 1
ATOM 552 C C . ALA A 1 72 ? 9.205 -1.839 -3.919 1.00 63.97 72 ALA A C 1
ATOM 554 O O . ALA A 1 72 ? 8.468 -2.110 -4.858 1.00 63.97 72 ALA A O 1
ATOM 555 N N . LEU A 1 73 ? 9.645 -2.766 -3.060 1.00 60.84 73 LEU A N 1
ATOM 556 C CA . LEU A 1 73 ? 9.330 -4.188 -3.266 1.00 60.84 73 LEU A CA 1
ATOM 557 C C . LEU A 1 73 ? 8.856 -4.917 -2.008 1.00 60.84 73 LEU A C 1
ATOM 559 O O . LEU A 1 73 ? 8.079 -5.860 -2.107 1.00 60.84 73 LEU A O 1
ATOM 563 N N . ILE A 1 74 ? 9.321 -4.529 -0.819 1.00 61.41 74 ILE A N 1
ATOM 564 C CA . I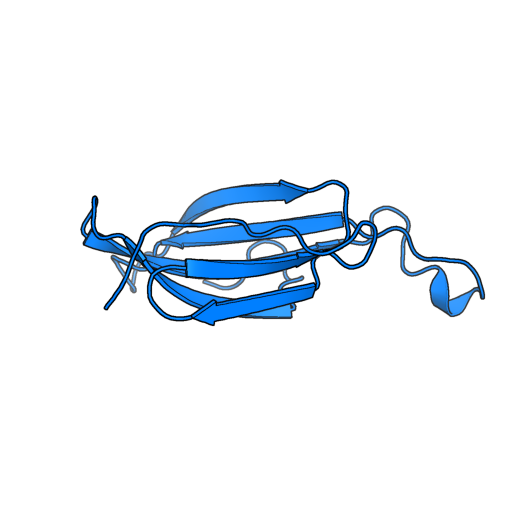LE A 1 74 ? 9.060 -5.324 0.385 1.00 61.41 74 ILE A CA 1
ATOM 565 C C . ILE A 1 74 ? 8.573 -4.420 1.494 1.00 61.41 74 ILE A C 1
ATOM 567 O O . ILE A 1 74 ? 9.284 -3.503 1.907 1.00 61.41 74 ILE A O 1
ATOM 571 N N . ILE A 1 75 ? 7.388 -4.745 2.001 1.00 61.16 75 ILE A N 1
ATOM 572 C CA . ILE A 1 75 ? 6.817 -4.135 3.189 1.00 61.16 75 ILE A CA 1
ATOM 573 C C . ILE A 1 75 ? 6.748 -5.189 4.290 1.00 61.16 75 ILE A C 1
ATOM 575 O O . ILE A 1 75 ? 6.250 -6.292 4.076 1.00 61.16 75 ILE A O 1
ATOM 579 N N . TYR A 1 76 ? 7.277 -4.862 5.464 1.00 58.38 76 TYR A N 1
ATOM 580 C CA . TYR A 1 76 ? 7.305 -5.740 6.626 1.00 58.38 76 TYR A CA 1
ATOM 581 C C . TYR A 1 76 ? 6.784 -4.992 7.849 1.00 58.38 76 TYR A C 1
ATOM 583 O O . TYR A 1 76 ? 7.331 -3.960 8.228 1.00 58.38 76 TYR A O 1
ATOM 591 N N . GLY A 1 77 ? 5.731 -5.501 8.481 1.00 59.22 77 GLY A N 1
ATOM 592 C CA . GLY A 1 77 ? 5.247 -4.971 9.754 1.00 59.22 77 GLY A CA 1
ATOM 593 C C . GLY A 1 77 ? 5.987 -5.613 10.925 1.00 59.22 77 GLY A C 1
ATOM 594 O O . GLY A 1 77 ? 6.025 -6.838 11.029 1.00 59.22 77 GLY A O 1
ATOM 595 N N . TYR A 1 78 ? 6.540 -4.813 11.841 1.00 51.53 78 TYR A N 1
ATOM 596 C CA . TYR A 1 78 ? 7.017 -5.319 13.128 1.00 51.53 78 TYR A CA 1
ATOM 597 C C . TYR A 1 78 ? 6.731 -4.354 14.271 1.00 51.53 78 TYR A C 1
ATOM 599 O O . TYR A 1 78 ? 7.233 -3.227 14.327 1.00 51.53 78 TYR A O 1
ATOM 607 N N . ARG A 1 79 ? 5.933 -4.835 15.234 1.00 61.91 79 ARG A N 1
ATOM 608 C CA . ARG A 1 79 ? 5.345 -3.999 16.289 1.00 61.91 79 ARG A CA 1
ATOM 609 C C . ARG A 1 79 ? 4.791 -2.709 15.655 1.00 61.91 79 ARG A C 1
ATOM 611 O O . ARG A 1 79 ? 4.149 -2.794 14.624 1.00 61.91 79 ARG A O 1
ATOM 618 N N . ARG A 1 80 ? 5.076 -1.544 16.256 1.00 54.81 80 ARG A N 1
ATOM 619 C CA . ARG A 1 80 ? 4.512 -0.218 15.929 1.00 54.81 80 ARG A CA 1
ATOM 620 C C . ARG A 1 80 ? 5.012 0.400 14.622 1.00 54.81 80 ARG A C 1
ATOM 622 O O . ARG A 1 80 ? 4.861 1.601 14.428 1.00 54.81 80 ARG A O 1
ATOM 629 N N . HIS A 1 81 ? 5.713 -0.375 13.806 1.00 54.97 81 HIS A N 1
ATOM 630 C CA . HIS A 1 81 ? 6.494 0.141 12.698 1.00 54.97 81 HIS A CA 1
ATOM 631 C C . HIS A 1 81 ? 6.248 -0.732 11.479 1.00 54.97 81 HIS A C 1
ATOM 633 O O . HIS A 1 81 ? 6.409 -1.953 11.510 1.00 54.97 81 HIS A O 1
ATOM 639 N N . THR A 1 82 ? 5.882 -0.074 10.392 1.00 60.81 82 THR A N 1
ATOM 640 C CA . THR A 1 82 ? 6.024 -0.651 9.065 1.00 60.81 82 THR A CA 1
ATOM 641 C C .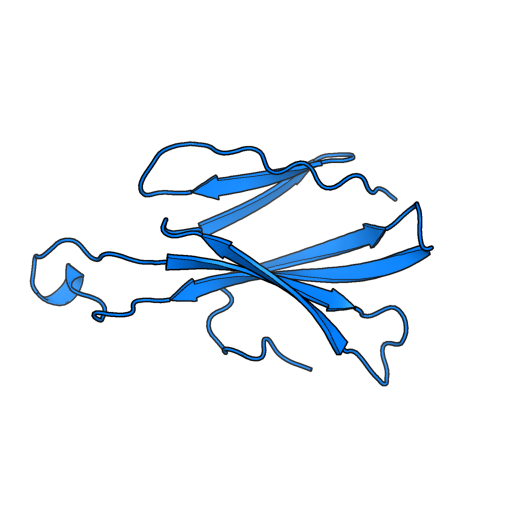 THR A 1 82 ? 7.442 -0.357 8.591 1.00 60.81 82 THR A C 1
ATOM 643 O O . THR A 1 82 ? 7.963 0.731 8.804 1.00 60.81 82 THR A O 1
ATOM 646 N N . TYR A 1 83 ? 8.088 -1.331 7.976 1.00 59.44 83 TYR A N 1
ATOM 647 C CA . TYR A 1 83 ? 9.405 -1.207 7.376 1.00 59.44 83 TYR A CA 1
ATOM 648 C C . TYR A 1 83 ? 9.256 -1.415 5.879 1.00 59.44 83 TYR A C 1
ATOM 650 O O . TYR A 1 83 ? 8.556 -2.334 5.459 1.00 59.44 83 TYR A O 1
ATOM 658 N N . CYS A 1 84 ? 9.934 -0.597 5.078 1.00 60.72 84 CYS A N 1
ATOM 659 C CA . CYS A 1 84 ? 9.996 -0.798 3.639 1.00 60.72 84 CYS A CA 1
ATOM 660 C C . CYS A 1 84 ? 11.442 -0.957 3.179 1.00 60.72 84 CYS A C 1
ATOM 662 O O . CYS A 1 84 ? 12.328 -0.230 3.616 1.00 60.72 84 CYS A O 1
ATOM 664 N N . TRP A 1 85 ? 11.680 -1.862 2.238 1.00 54.31 85 TRP A N 1
ATOM 665 C CA . TRP A 1 85 ? 12.922 -1.900 1.474 1.00 54.31 85 TRP A CA 1
ATOM 666 C C . TRP A 1 85 ? 12.721 -1.313 0.076 1.00 54.31 85 TRP A C 1
ATOM 668 O O . TRP A 1 85 ? 11.845 -1.751 -0.672 1.00 54.31 85 TRP A O 1
ATOM 678 N N . LEU A 1 86 ? 13.559 -0.327 -0.271 1.00 61.03 86 LEU A N 1
ATOM 679 C CA . LEU A 1 86 ? 13.619 0.286 -1.598 1.00 61.03 86 LEU A CA 1
ATOM 680 C C . LEU A 1 86 ? 14.861 -0.235 -2.334 1.00 61.03 86 LEU A C 1
ATOM 682 O O . LEU A 1 86 ? 15.996 0.030 -1.934 1.00 61.03 86 LEU A O 1
ATOM 686 N N . LEU A 1 87 ? 14.661 -1.006 -3.402 1.00 55.53 87 LEU A N 1
ATOM 687 C CA . LEU A 1 87 ? 15.731 -1.797 -4.023 1.00 55.53 87 LEU A CA 1
ATOM 688 C C . LEU A 1 87 ? 16.802 -0.944 -4.706 1.00 55.53 87 LEU A C 1
ATOM 690 O O . LEU A 1 87 ? 17.977 -1.302 -4.694 1.00 55.53 87 LEU A O 1
ATOM 694 N N . SER A 1 88 ? 16.427 0.189 -5.301 1.00 55.53 88 SER A N 1
ATOM 695 C CA . SER A 1 88 ? 17.343 0.934 -6.171 1.00 55.53 88 SER A CA 1
ATOM 696 C C . SER A 1 88 ? 18.273 1.911 -5.442 1.00 55.53 88 SER A C 1
ATOM 698 O O . SER A 1 88 ? 19.175 2.440 -6.088 1.00 55.53 88 SER A O 1
ATOM 700 N N . ARG A 1 89 ? 18.077 2.195 -4.139 1.00 51.03 89 ARG A N 1
ATOM 701 C CA . ARG A 1 89 ? 18.917 3.155 -3.375 1.00 51.03 89 ARG A CA 1
ATOM 702 C C . ARG A 1 89 ? 19.122 2.830 -1.881 1.00 51.03 89 ARG A C 1
ATOM 704 O O . ARG A 1 89 ? 19.510 3.716 -1.123 1.00 51.03 89 ARG A O 1
ATOM 711 N N . GLY A 1 90 ? 18.915 1.582 -1.458 1.00 51.53 90 GLY A N 1
ATOM 712 C CA . GLY A 1 90 ? 19.162 1.128 -0.080 1.00 51.53 90 GLY A CA 1
ATOM 713 C C . GLY A 1 90 ? 17.933 1.167 0.841 1.00 51.53 90 GLY A C 1
ATOM 714 O O . GLY A 1 90 ? 16.867 1.660 0.476 1.00 51.53 90 GLY A O 1
ATOM 715 N N . LEU A 1 91 ? 18.078 0.613 2.050 1.00 49.34 91 LEU A N 1
ATOM 716 C CA . LEU A 1 91 ? 17.009 0.528 3.053 1.00 49.34 91 LEU A CA 1
ATOM 717 C C . LEU A 1 91 ? 16.556 1.925 3.503 1.00 49.34 91 LEU A C 1
ATOM 719 O O . LEU A 1 91 ? 17.352 2.691 4.045 1.00 49.34 91 LEU A O 1
ATOM 723 N N . ARG A 1 92 ? 15.262 2.229 3.357 1.00 55.84 92 ARG A N 1
ATOM 724 C CA . ARG A 1 92 ? 14.631 3.403 3.973 1.00 55.84 92 ARG A CA 1
ATOM 725 C C . ARG A 1 92 ? 13.518 2.967 4.913 1.00 55.84 92 ARG A C 1
ATOM 727 O O . ARG A 1 92 ? 12.538 2.370 4.492 1.00 55.84 92 ARG A O 1
ATOM 734 N N . ILE A 1 93 ? 13.647 3.310 6.188 1.00 50.06 93 ILE A N 1
ATOM 735 C CA . ILE A 1 93 ? 12.625 3.007 7.191 1.00 50.06 93 ILE A CA 1
ATOM 736 C C . ILE A 1 93 ? 11.584 4.128 7.164 1.00 50.06 93 ILE A C 1
ATOM 738 O O . ILE A 1 93 ? 11.900 5.266 7.506 1.00 50.06 93 ILE A O 1
ATOM 742 N N . VAL A 1 94 ? 10.351 3.809 6.770 1.00 55.12 94 VAL A N 1
ATOM 743 C CA . VAL A 1 94 ? 9.215 4.735 6.866 1.00 55.12 94 VAL A CA 1
ATOM 744 C C . VAL A 1 94 ? 8.361 4.320 8.054 1.00 55.12 94 VAL A C 1
ATOM 746 O O . VAL A 1 94 ? 7.639 3.333 7.989 1.00 55.12 94 VAL A O 1
ATOM 749 N N . ILE A 1 95 ? 8.461 5.059 9.156 1.00 49.06 95 ILE A N 1
ATOM 750 C CA . ILE A 1 95 ? 7.722 4.751 10.380 1.00 49.06 95 ILE A CA 1
ATOM 751 C C . ILE A 1 95 ? 6.324 5.361 10.290 1.00 49.06 95 ILE A C 1
ATOM 753 O O . ILE A 1 95 ? 6.174 6.579 10.359 1.00 49.06 95 ILE A O 1
ATOM 757 N N . PHE A 1 96 ? 5.304 4.511 10.211 1.00 56.84 96 PHE A N 1
ATOM 758 C CA . PHE A 1 96 ? 3.920 4.903 10.463 1.00 56.84 96 PHE A CA 1
ATOM 759 C C . PHE A 1 96 ? 3.539 4.478 11.884 1.00 56.84 96 PHE A C 1
ATOM 761 O O . PHE A 1 96 ? 3.572 3.281 12.171 1.00 56.84 96 PHE A O 1
ATOM 768 N N . PRO A 1 97 ? 3.206 5.411 12.792 1.00 45.22 97 PRO A N 1
ATOM 769 C CA . PRO A 1 97 ? 2.798 5.052 14.142 1.00 45.22 97 PRO A CA 1
ATOM 770 C C . PRO A 1 97 ? 1.399 4.419 14.125 1.00 45.22 97 PRO A C 1
ATOM 772 O O . PRO A 1 97 ? 0.402 5.085 13.857 1.00 45.22 97 PRO A O 1
ATOM 775 N N . GLY A 1 98 ? 1.314 3.132 14.450 1.00 40.44 98 GLY A N 1
ATOM 776 C CA . GLY A 1 98 ? 0.052 2.437 14.721 1.00 40.44 98 GLY A CA 1
ATOM 777 C C . GLY A 1 98 ? 0.305 1.028 15.243 1.00 40.44 98 GLY A C 1
ATOM 778 O O . GLY A 1 98 ? 1.353 0.462 14.942 1.00 40.44 98 GLY A O 1
ATOM 779 N N . ASN A 1 99 ? -0.596 0.498 16.082 1.00 53.97 99 ASN A N 1
ATOM 780 C CA . ASN A 1 99 ? -0.572 -0.907 16.495 1.00 53.97 99 ASN A CA 1
ATOM 781 C C . ASN A 1 99 ? -1.860 -1.416 17.150 1.00 53.97 99 ASN A C 1
ATOM 783 O O . ASN A 1 99 ? -2.535 -0.659 17.845 1.00 53.97 99 ASN A O 1
ATOM 787 N N . TYR A 1 100 ? -2.076 -2.719 16.940 1.00 45.28 100 TYR A N 1
ATOM 788 C CA . TYR A 1 100 ? -2.974 -3.655 17.629 1.00 45.28 100 TYR A CA 1
ATOM 789 C C . TYR A 1 100 ? -3.126 -3.418 19.133 1.00 45.28 100 TYR A C 1
ATOM 791 O O . TYR A 1 100 ? -2.101 -3.088 19.782 1.00 45.28 100 TYR A O 1
#

pLDDT: mean 74.5, std 14.09, range [40.44, 94.12]